Protein AF-A0ABD5C562-F1 (afdb_monomer_lite)

Structure (mmCIF, N/CA/C/O backbone):
data_AF-A0ABD5C562-F1
#
_entry.id   AF-A0ABD5C562-F1
#
loop_
_atom_site.group_PDB
_atom_site.id
_atom_site.type_symbol
_atom_site.label_atom_id
_atom_site.label_alt_id
_atom_site.label_comp_id
_atom_site.label_asym_id
_atom_site.label_entity_id
_atom_site.label_seq_id
_atom_site.pdbx_PDB_ins_code
_atom_site.Cartn_x
_atom_site.Cartn_y
_atom_site.Cartn_z
_atom_site.occupancy
_atom_site.B_iso_or_equiv
_atom_site.auth_seq_id
_atom_site.auth_comp_id
_atom_site.auth_asym_id
_atom_site.auth_atom_id
_atom_site.pdbx_PDB_model_num
ATOM 1 N N . MET A 1 1 ? -19.670 6.414 15.113 1.00 44.53 1 MET A N 1
ATOM 2 C CA . MET A 1 1 ? -18.277 5.916 15.159 1.00 44.53 1 MET A CA 1
ATOM 3 C C . MET A 1 1 ? -17.567 6.298 13.874 1.00 44.53 1 MET A C 1
ATOM 5 O O . MET A 1 1 ? -17.926 5.768 12.827 1.00 44.53 1 MET A O 1
ATOM 9 N N . ASN A 1 2 ? -16.572 7.181 13.941 1.00 55.38 2 ASN A N 1
ATOM 10 C CA . ASN A 1 2 ? -15.659 7.407 12.821 1.00 55.38 2 ASN A CA 1
ATOM 11 C C . ASN A 1 2 ? -14.799 6.146 12.686 1.00 55.38 2 ASN A C 1
ATOM 13 O O . ASN A 1 2 ? -13.998 5.852 13.571 1.00 55.38 2 ASN A O 1
ATOM 17 N N . ARG A 1 3 ? -15.033 5.340 11.645 1.00 60.16 3 ARG A N 1
ATOM 18 C CA . ARG A 1 3 ? -14.187 4.177 11.360 1.00 60.16 3 ARG A CA 1
ATOM 19 C C . ARG A 1 3 ? -12.900 4.687 10.732 1.00 60.16 3 ARG A C 1
ATOM 21 O O . ARG A 1 3 ? -12.886 5.015 9.553 1.00 60.16 3 ARG A O 1
ATOM 28 N N . TYR A 1 4 ? -11.853 4.790 11.538 1.00 68.75 4 TYR A N 1
ATOM 29 C CA . TYR A 1 4 ? -10.511 5.052 11.041 1.00 68.75 4 TYR A CA 1
ATOM 30 C C . TYR A 1 4 ? -9.952 3.743 10.493 1.00 68.75 4 TYR A C 1
ATOM 32 O O . TYR A 1 4 ? -9.843 2.765 11.232 1.00 68.75 4 TYR A O 1
ATOM 40 N N . PHE A 1 5 ? -9.638 3.711 9.202 1.00 74.31 5 PHE A N 1
ATOM 41 C CA . PHE A 1 5 ? -8.96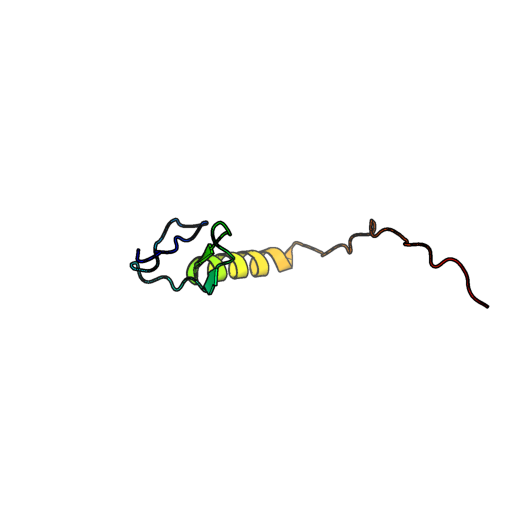6 2.569 8.597 1.00 74.31 5 PHE A CA 1
ATOM 42 C C . PHE A 1 5 ? -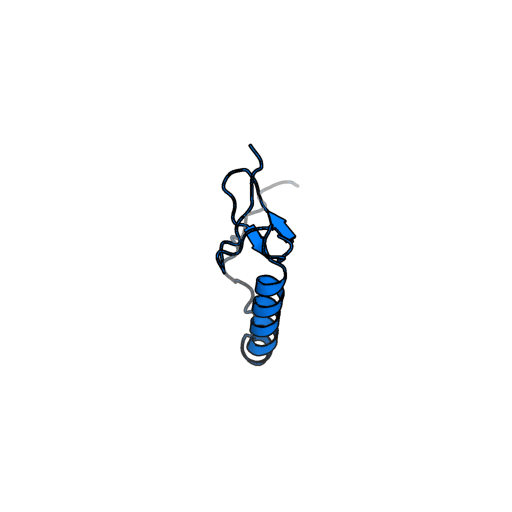7.466 2.650 8.886 1.00 74.31 5 PHE A C 1
ATOM 44 O O . PHE A 1 5 ? -6.871 3.733 8.861 1.00 74.31 5 PHE A O 1
ATOM 51 N N . THR A 1 6 ? -6.869 1.500 9.180 1.00 83.75 6 THR A N 1
ATOM 52 C CA . THR A 1 6 ? -5.433 1.347 9.408 1.00 83.75 6 THR A CA 1
ATOM 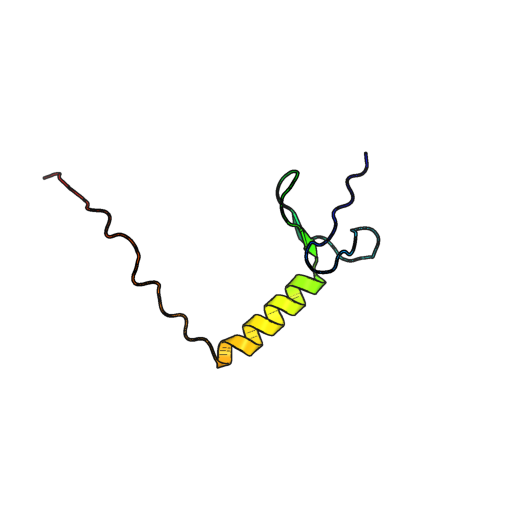53 C C . THR A 1 6 ? -4.830 0.516 8.290 1.00 83.75 6 THR A C 1
ATOM 55 O O . THR A 1 6 ? -5.403 -0.479 7.854 1.00 83.75 6 THR A O 1
ATOM 58 N N . CYS A 1 7 ? -3.665 0.927 7.800 1.00 86.50 7 CYS A N 1
ATOM 59 C CA . CYS A 1 7 ? -2.917 0.131 6.842 1.00 86.50 7 CYS A CA 1
ATOM 60 C C . CYS A 1 7 ? -2.438 -1.157 7.520 1.00 86.50 7 CYS A C 1
ATOM 62 O O . CYS A 1 7 ? -1.704 -1.094 8.506 1.00 86.50 7 CYS A O 1
ATOM 64 N N . SER A 1 8 ? -2.784 -2.318 6.970 1.00 86.31 8 SER A N 1
ATOM 65 C CA . SER A 1 8 ? -2.358 -3.621 7.497 1.00 86.31 8 SER A CA 1
ATOM 66 C C . SER A 1 8 ? -0.847 -3.863 7.360 1.00 86.31 8 SER A C 1
ATOM 68 O O . SER A 1 8 ? -0.311 -4.740 8.024 1.00 86.31 8 SER A O 1
ATOM 70 N N . PHE A 1 9 ? -0.156 -3.082 6.523 1.00 87.00 9 PHE A N 1
ATOM 71 C CA . PHE A 1 9 ? 1.278 -3.228 6.251 1.00 87.00 9 PHE A CA 1
ATOM 72 C C . PHE A 1 9 ? 2.150 -2.348 7.151 1.00 87.00 9 PHE A C 1
ATOM 74 O O . PHE A 1 9 ? 3.159 -2.810 7.669 1.00 87.00 9 PHE A O 1
ATOM 81 N N . CYS A 1 10 ? 1.780 -1.076 7.333 1.00 87.06 10 CYS A N 1
ATOM 82 C CA . CYS A 1 10 ? 2.578 -0.116 8.108 1.00 87.06 10 CYS A CA 1
ATOM 83 C C . CYS A 1 10 ? 1.903 0.372 9.396 1.00 87.06 10 CYS A C 1
ATOM 85 O O . CYS A 1 10 ? 2.492 1.162 10.126 1.00 87.06 10 CYS A O 1
ATOM 87 N N . GLY A 1 11 ? 0.661 -0.041 9.668 1.00 84.88 11 GLY A N 1
ATOM 88 C CA . GLY A 1 11 ? -0.098 0.347 10.862 1.00 84.88 11 GLY A CA 1
ATOM 89 C C . GLY A 1 11 ? -0.614 1.791 10.872 1.00 84.88 11 GLY A C 1
ATOM 90 O O . GLY A 1 11 ? -1.365 2.160 11.773 1.00 84.88 11 GLY A O 1
ATOM 91 N N . ALA A 1 12 ? -0.253 2.614 9.880 1.00 83.62 12 ALA A N 1
ATOM 92 C CA . ALA A 1 12 ? -0.665 4.013 9.814 1.00 83.62 12 ALA A CA 1
ATOM 93 C C . ALA A 1 12 ? -2.187 4.145 9.652 1.00 83.62 12 ALA A C 1
ATOM 95 O O . ALA A 1 12 ? -2.804 3.420 8.868 1.00 83.62 12 ALA A O 1
ATOM 96 N N . ASN A 1 13 ? -2.780 5.095 10.374 1.00 77.25 13 ASN A N 1
ATOM 97 C CA . ASN A 1 13 ? -4.196 5.433 10.258 1.00 77.25 13 ASN A CA 1
ATOM 98 C C . ASN A 1 13 ? -4.429 6.551 9.225 1.00 77.25 13 ASN A C 1
ATOM 100 O O . ASN A 1 13 ? -3.511 7.281 8.849 1.00 77.25 13 ASN A O 1
ATOM 104 N N . GLU A 1 14 ? -5.679 6.705 8.789 1.00 67.44 14 GLU A N 1
ATOM 105 C CA . GLU A 1 14 ? -6.083 7.690 7.771 1.00 67.44 14 GLU A CA 1
ATOM 106 C C . GLU A 1 14 ? -5.774 9.158 8.162 1.00 67.44 14 GLU A C 1
ATOM 108 O O . GLU A 1 14 ? -5.570 10.003 7.293 1.00 67.44 14 GLU A O 1
ATOM 113 N N . LEU A 1 15 ? -5.670 9.452 9.466 1.00 69.19 15 LEU A N 1
ATOM 114 C CA . LEU A 1 15 ? -5.312 10.769 10.013 1.00 69.19 15 LEU A CA 1
ATOM 115 C C . LEU A 1 15 ? -3.827 11.116 9.831 1.00 69.19 15 LEU A C 1
ATOM 117 O O . LEU A 1 15 ? -3.489 12.291 9.712 1.00 69.19 15 LEU A O 1
ATOM 121 N N . GLN A 1 16 ? -2.940 10.120 9.769 1.00 63.47 16 GLN A N 1
ATOM 122 C CA . GLN A 1 16 ? -1.494 10.307 9.589 1.00 63.47 16 GLN A CA 1
ATOM 123 C C . GLN A 1 16 ? -1.071 10.443 8.114 1.00 63.47 16 GLN A C 1
ATOM 125 O O . GLN A 1 16 ? 0.061 10.136 7.749 1.00 63.47 16 GLN A O 1
ATOM 130 N N . ALA A 1 17 ? -1.966 10.957 7.265 1.00 56.66 17 ALA A N 1
ATOM 131 C CA . ALA A 1 17 ? -1.658 11.423 5.911 1.00 56.66 17 ALA A CA 1
ATOM 132 C C . ALA A 1 17 ? -1.281 10.345 4.876 1.00 56.66 17 ALA A C 1
ATOM 134 O O . ALA A 1 17 ? -0.640 10.650 3.870 1.00 56.66 17 ALA A O 1
ATOM 135 N N . LYS A 1 18 ? -1.738 9.099 5.039 1.00 61.44 18 LYS A N 1
ATOM 136 C CA . LYS A 1 18 ? -1.587 8.072 3.996 1.00 61.44 18 LYS A CA 1
ATOM 137 C C . LYS A 1 18 ? -2.962 7.625 3.533 1.00 61.44 18 LYS A C 1
ATOM 139 O O . LYS A 1 18 ? -3.632 6.853 4.212 1.00 61.44 18 LYS A O 1
ATOM 144 N N . LYS A 1 19 ? -3.391 8.144 2.378 1.00 73.31 19 LYS A N 1
ATOM 145 C CA . LYS A 1 19 ? -4.666 7.786 1.74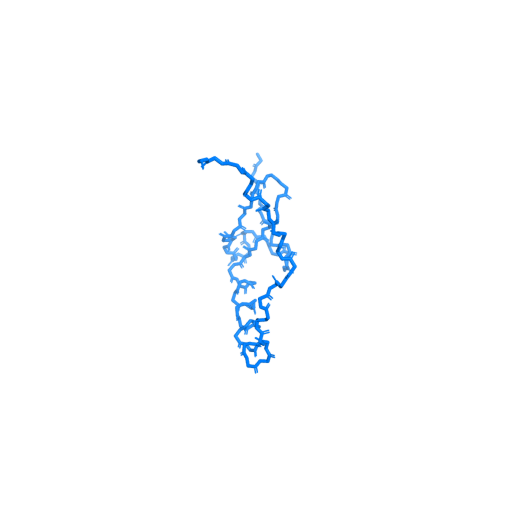6 1.00 73.31 19 LYS A CA 1
ATOM 146 C C . LYS A 1 19 ? -4.763 6.262 1.669 1.00 73.31 19 LYS A C 1
ATOM 148 O O . LYS A 1 19 ? -3.972 5.624 0.972 1.00 73.31 19 LYS A O 1
ATOM 153 N N . ILE A 1 20 ? -5.719 5.688 2.394 1.00 77.69 20 ILE A N 1
ATOM 154 C CA . ILE A 1 20 ? -6.108 4.291 2.219 1.00 77.69 20 ILE A CA 1
ATOM 155 C C . ILE A 1 20 ? -6.755 4.198 0.835 1.00 77.69 20 ILE A C 1
ATOM 157 O O . ILE A 1 20 ? -7.750 4.872 0.565 1.00 77.69 20 ILE A O 1
ATOM 161 N N . ILE A 1 21 ? -6.136 3.441 -0.069 1.00 75.19 21 ILE A N 1
ATOM 162 C CA . ILE A 1 21 ? -6.511 3.392 -1.496 1.00 75.19 21 ILE A CA 1
ATOM 163 C C . ILE A 1 21 ? -7.277 2.130 -1.862 1.00 75.19 21 ILE A C 1
ATOM 165 O O . ILE A 1 21 ? -8.082 2.169 -2.787 1.00 75.19 21 ILE A O 1
ATOM 169 N N . ALA A 1 22 ? -7.086 1.051 -1.111 1.00 69.44 22 ALA A N 1
ATOM 170 C CA . ALA A 1 22 ? -7.972 -0.095 -1.150 1.00 69.44 22 ALA A CA 1
ATOM 171 C C . ALA A 1 22 ? -8.384 -0.431 0.278 1.00 69.44 22 ALA A C 1
ATOM 173 O O . ALA A 1 22 ? -7.549 -0.537 1.180 1.00 69.44 22 ALA A O 1
ATOM 174 N N . LYS A 1 23 ? -9.694 -0.542 0.458 1.00 69.81 23 LYS A N 1
ATOM 175 C CA . LYS A 1 23 ? -10.350 -1.021 1.664 1.00 69.81 23 LYS A CA 1
ATOM 176 C C . LYS A 1 23 ? -11.430 -1.973 1.199 1.00 69.81 23 LYS A C 1
ATOM 178 O O . LYS A 1 23 ? -12.220 -1.622 0.321 1.00 69.81 23 LYS A O 1
ATOM 183 N N . GLY A 1 24 ? -11.412 -3.172 1.742 1.00 66.50 24 GLY A N 1
ATOM 184 C CA . GLY A 1 24 ? -12.499 -4.095 1.517 1.00 66.50 24 GLY A CA 1
ATOM 185 C C . GLY A 1 24 ? -13.668 -3.838 2.476 1.00 66.50 24 GLY A C 1
ATOM 186 O O . GLY A 1 24 ? -13.845 -2.724 2.981 1.00 66.50 24 GLY A O 1
ATOM 187 N N . GLY A 1 25 ? -14.477 -4.864 2.719 1.00 71.44 25 GLY A N 1
ATOM 188 C CA . GLY A 1 25 ? -15.560 -4.869 3.698 1.00 71.44 25 GLY A CA 1
ATOM 189 C C . GLY A 1 25 ? -15.114 -4.623 5.150 1.00 71.44 25 GLY A C 1
ATOM 190 O O . GLY A 1 25 ? -14.035 -4.124 5.449 1.00 71.44 25 GLY A O 1
ATOM 191 N N . LYS A 1 26 ? -15.992 -4.964 6.096 1.00 64.88 26 LYS A N 1
ATOM 192 C CA . LYS A 1 26 ? -15.889 -4.561 7.512 1.00 64.88 26 LYS A CA 1
ATOM 193 C C . LYS A 1 26 ? -14.640 -5.085 8.253 1.00 64.88 26 LYS A C 1
ATOM 195 O O . LYS A 1 26 ? -14.254 -4.461 9.235 1.00 64.88 26 LYS A O 1
ATOM 200 N N . ASP A 1 27 ? -14.024 -6.151 7.745 1.00 67.12 27 ASP A N 1
ATOM 201 C CA . ASP A 1 27 ? -12.857 -6.853 8.308 1.00 67.12 27 ASP A CA 1
ATOM 202 C C . ASP A 1 27 ? -11.784 -7.149 7.246 1.00 67.12 27 ASP A C 1
ATOM 204 O O . ASP A 1 27 ? -10.901 -7.983 7.436 1.00 67.12 27 ASP A O 1
ATOM 208 N N . GLU A 1 28 ? -11.865 -6.500 6.087 1.00 73.88 28 GLU A N 1
ATOM 209 C CA . GLU A 1 28 ? -10.907 -6.757 5.020 1.00 73.88 28 GLU A CA 1
ATOM 210 C C . GLU A 1 28 ? -9.664 -5.880 5.161 1.00 73.88 28 GLU A C 1
ATOM 212 O O . GLU A 1 28 ? -9.701 -4.759 5.676 1.00 73.88 28 GLU A O 1
ATOM 217 N N . VAL A 1 29 ? -8.546 -6.416 4.674 1.00 80.12 29 VAL A N 1
ATOM 218 C CA . VAL A 1 29 ? -7.252 -5.738 4.678 1.00 80.12 29 VAL A CA 1
ATOM 219 C C . VAL A 1 29 ? -7.336 -4.389 3.969 1.00 80.12 29 VAL A C 1
ATOM 221 O O . VAL A 1 29 ? -8.008 -4.225 2.947 1.00 80.12 29 VAL A O 1
ATOM 224 N N . ALA A 1 30 ? -6.621 -3.415 4.518 1.00 85.94 30 ALA A N 1
ATOM 225 C CA . ALA A 1 30 ? -6.525 -2.082 3.955 1.00 85.94 30 ALA A CA 1
ATOM 226 C C . ALA A 1 30 ? -5.060 -1.743 3.689 1.00 85.94 30 ALA A C 1
ATOM 228 O O . ALA A 1 30 ? -4.173 -2.052 4.489 1.00 85.94 30 ALA A O 1
ATOM 229 N N . ILE A 1 31 ? -4.800 -1.088 2.561 1.00 88.25 31 ILE A N 1
ATOM 230 C CA . ILE A 1 31 ? -3.451 -0.678 2.166 1.00 88.25 31 ILE A CA 1
ATOM 231 C C . ILE A 1 31 ? -3.427 0.808 1.818 1.00 88.25 31 ILE A C 1
ATOM 233 O O . ILE A 1 31 ? -4.341 1.347 1.184 1.00 88.25 31 ILE A O 1
ATOM 237 N N . CYS A 1 32 ? -2.373 1.488 2.264 1.00 88.88 32 CYS A N 1
ATOM 238 C CA . CYS A 1 32 ? -2.152 2.896 1.976 1.00 88.88 32 CYS A CA 1
ATOM 239 C C . CYS A 1 32 ? -1.308 3.107 0.712 1.00 88.88 32 CYS A C 1
ATOM 241 O O . CYS A 1 32 ? -0.607 2.204 0.250 1.00 88.88 32 CYS A O 1
ATOM 243 N N . SER A 1 33 ? -1.353 4.326 0.173 1.00 86.94 33 SER A N 1
ATOM 244 C CA . SER A 1 33 ? -0.617 4.725 -1.034 1.00 86.94 33 SER A CA 1
ATOM 245 C C . SER A 1 33 ? 0.877 4.446 -0.982 1.00 86.94 33 SER A C 1
ATOM 247 O O . SER A 1 33 ? 1.443 3.970 -1.958 1.00 86.94 33 SER A O 1
ATOM 249 N N . GLU A 1 34 ? 1.511 4.684 0.158 1.00 88.50 34 GLU A N 1
ATOM 250 C CA . GLU A 1 34 ? 2.951 4.483 0.304 1.00 88.50 34 GLU A CA 1
ATOM 251 C C . GLU A 1 34 ? 3.337 3.002 0.252 1.00 88.50 34 GLU A C 1
ATOM 253 O O . GLU A 1 34 ? 4.276 2.631 -0.446 1.00 88.50 34 GLU A O 1
ATOM 258 N N . CYS A 1 35 ? 2.563 2.137 0.913 1.00 88.94 35 CYS A N 1
ATOM 259 C CA . CYS A 1 35 ? 2.794 0.697 0.853 1.00 88.94 35 CYS A CA 1
ATOM 260 C C . CYS A 1 35 ? 2.593 0.154 -0.565 1.00 88.94 35 CYS A C 1
ATOM 262 O O . CYS A 1 35 ? 3.344 -0.722 -0.975 1.00 88.94 35 CYS A O 1
ATOM 264 N N . VAL A 1 36 ? 1.656 0.708 -1.346 1.00 89.00 36 VAL A N 1
ATOM 265 C CA . VAL A 1 36 ? 1.515 0.339 -2.764 1.00 89.00 36 VAL A CA 1
ATOM 266 C C . VAL A 1 36 ? 2.745 0.735 -3.574 1.00 89.00 36 VAL A C 1
ATOM 268 O O . VAL A 1 36 ? 3.228 -0.085 -4.346 1.00 89.00 36 VAL A O 1
ATOM 271 N N . VAL A 1 37 ? 3.293 1.939 -3.383 1.00 89.88 37 VAL A N 1
ATOM 272 C CA . VAL A 1 37 ? 4.523 2.361 -4.079 1.00 89.88 37 VAL A CA 1
ATOM 273 C C . VAL A 1 37 ? 5.691 1.433 -3.741 1.00 89.88 37 VAL A C 1
ATOM 275 O O . VAL A 1 37 ? 6.404 1.012 -4.647 1.00 89.88 37 VAL A O 1
ATOM 278 N N . LEU A 1 38 ? 5.853 1.058 -2.468 1.00 89.56 38 LEU A N 1
ATOM 279 C CA . LEU A 1 38 ? 6.891 0.113 -2.041 1.00 89.56 38 LEU A CA 1
ATOM 280 C C . LEU A 1 38 ? 6.701 -1.275 -2.666 1.00 89.56 38 LEU A C 1
ATOM 282 O O . LEU A 1 38 ? 7.660 -1.856 -3.167 1.00 89.56 38 LEU A O 1
ATOM 286 N N . CYS A 1 39 ? 5.470 -1.794 -2.681 1.00 89.19 39 CYS A N 1
ATOM 287 C CA . CYS A 1 39 ? 5.166 -3.073 -3.319 1.00 89.19 39 CYS A CA 1
ATOM 288 C C . CYS A 1 39 ? 5.435 -3.033 -4.826 1.00 89.19 39 CYS A C 1
ATOM 290 O O . CYS A 1 39 ? 6.037 -3.959 -5.357 1.00 89.19 39 CYS A O 1
ATOM 292 N N . VAL A 1 40 ? 5.022 -1.969 -5.517 1.00 89.38 40 VAL A N 1
ATOM 293 C CA . VAL A 1 40 ? 5.272 -1.808 -6.956 1.00 89.38 40 VAL A CA 1
ATOM 294 C C . VAL A 1 40 ? 6.770 -1.696 -7.233 1.00 89.38 40 VAL A C 1
ATOM 296 O O . VAL A 1 40 ? 7.247 -2.357 -8.148 1.00 89.38 40 VAL A O 1
ATOM 299 N N . GLY A 1 41 ? 7.517 -0.936 -6.427 1.00 89.31 41 GLY A N 1
ATOM 300 C CA . GLY A 1 41 ? 8.977 -0.862 -6.519 1.00 89.31 41 GLY A CA 1
ATOM 301 C C . GLY A 1 41 ? 9.621 -2.241 -6.397 1.00 89.31 41 GLY A C 1
ATOM 302 O O . GLY A 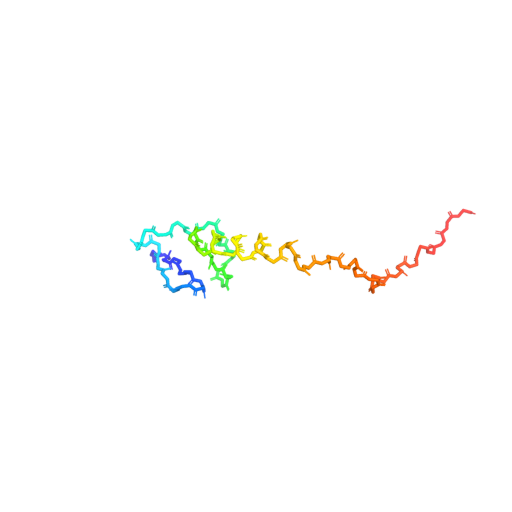1 41 ? 10.342 -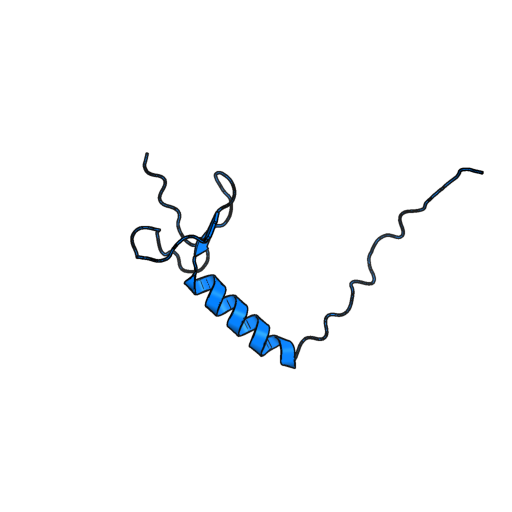2.657 -7.298 1.00 89.31 41 GLY A O 1
ATOM 303 N N . ALA A 1 42 ? 9.247 -3.003 -5.365 1.00 87.75 42 ALA A N 1
ATOM 304 C CA . ALA A 1 42 ? 9.718 -4.373 -5.194 1.00 87.75 42 ALA A CA 1
ATOM 305 C C . ALA A 1 42 ? 9.355 -5.268 -6.391 1.00 87.75 42 ALA A C 1
ATOM 307 O O . ALA A 1 42 ? 10.195 -6.024 -6.857 1.00 87.75 42 ALA A O 1
ATOM 308 N N . LEU A 1 43 ? 8.135 -5.180 -6.932 1.00 86.31 43 LEU A N 1
ATOM 309 C CA . LEU A 1 43 ? 7.719 -5.975 -8.097 1.00 86.31 43 LEU A CA 1
ATOM 310 C C . LEU A 1 43 ? 8.482 -5.607 -9.379 1.00 86.31 43 LEU A C 1
ATOM 312 O O . LEU A 1 43 ? 8.780 -6.488 -10.187 1.00 86.31 43 LEU A O 1
ATOM 316 N N . ILE A 1 44 ? 8.805 -4.329 -9.571 1.00 85.88 44 ILE A N 1
ATOM 317 C CA . ILE A 1 44 ? 9.631 -3.861 -10.690 1.00 85.88 44 ILE A CA 1
ATOM 318 C C . ILE A 1 44 ? 11.058 -4.391 -10.536 1.00 85.88 44 ILE A C 1
ATOM 320 O O . ILE A 1 44 ? 11.587 -4.968 -11.486 1.00 85.88 44 ILE A O 1
ATOM 324 N N . ASP A 1 45 ? 11.642 -4.286 -9.340 1.00 77.62 45 ASP A N 1
ATOM 325 C CA . ASP A 1 45 ? 12.966 -4.844 -9.047 1.00 77.62 45 ASP A CA 1
ATOM 326 C C . ASP A 1 45 ? 12.983 -6.370 -9.268 1.00 77.62 45 ASP A C 1
ATOM 328 O O . ASP A 1 45 ? 13.889 -6.908 -9.906 1.00 77.62 45 ASP A O 1
ATOM 332 N N . ILE A 1 46 ? 11.923 -7.072 -8.854 1.00 67.06 46 ILE A N 1
ATOM 333 C CA . ILE A 1 46 ? 11.747 -8.522 -9.035 1.00 67.06 46 ILE A CA 1
ATOM 334 C C . ILE A 1 46 ? 11.528 -8.911 -10.508 1.00 67.06 46 ILE A C 1
ATOM 336 O O . ILE A 1 46 ? 11.853 -10.036 -10.891 1.00 67.06 46 ILE A O 1
ATOM 340 N N . SER A 1 47 ? 11.029 -8.016 -11.366 1.00 56.44 47 SER A N 1
ATOM 341 C CA . SER A 1 47 ? 10.757 -8.317 -12.785 1.00 56.44 47 SER A CA 1
ATOM 342 C C . SER A 1 47 ? 12.021 -8.564 -13.617 1.00 56.44 47 SER A C 1
ATOM 344 O O . SER A 1 47 ? 11.933 -9.081 -14.728 1.00 56.44 47 SER A O 1
ATOM 346 N N . THR A 1 48 ? 13.209 -8.280 -13.077 1.00 55.22 48 THR A N 1
ATOM 347 C CA . THR A 1 48 ? 14.473 -8.762 -13.663 1.00 55.22 48 THR A CA 1
ATOM 348 C C . THR A 1 48 ? 14.803 -10.216 -13.298 1.00 55.22 48 THR A C 1
ATOM 350 O O . THR A 1 48 ? 15.716 -10.791 -13.883 1.00 55.22 48 THR A O 1
ATOM 353 N N . THR A 1 49 ? 14.059 -10.838 -12.375 1.00 55.81 49 THR A N 1
ATOM 354 C CA . THR A 1 49 ? 14.383 -12.158 -11.802 1.00 55.81 49 THR A CA 1
ATOM 355 C C . THR A 1 49 ? 13.244 -13.190 -11.875 1.00 55.81 49 THR A C 1
ATOM 357 O O . THR A 1 49 ? 13.538 -14.384 -11.902 1.00 55.81 49 THR A O 1
ATOM 360 N N . ILE A 1 50 ? 11.959 -12.811 -11.959 1.00 57.19 50 ILE A N 1
ATOM 361 C CA . ILE A 1 50 ? 10.853 -13.795 -11.978 1.00 57.19 50 ILE A CA 1
ATOM 362 C C . ILE A 1 50 ? 10.213 -13.925 -13.362 1.00 57.19 50 ILE A C 1
ATOM 364 O O . ILE A 1 50 ? 9.389 -13.117 -13.786 1.00 57.19 50 ILE A O 1
ATOM 368 N N . GLN A 1 51 ? 10.573 -15.016 -14.044 1.00 55.31 51 GLN A N 1
ATOM 369 C CA . GLN A 1 51 ? 9.772 -15.608 -15.112 1.00 55.31 51 GLN A CA 1
ATOM 370 C C . GLN A 1 51 ? 8.443 -16.058 -14.490 1.00 55.31 51 GLN A C 1
ATOM 372 O O . GLN A 1 51 ? 8.421 -16.991 -13.689 1.00 55.31 51 GLN A O 1
ATOM 377 N N . PHE A 1 52 ? 7.336 -15.396 -14.828 1.00 54.28 52 PHE A N 1
ATOM 378 C CA . PHE A 1 52 ? 6.005 -15.942 -14.574 1.00 54.28 52 PHE A CA 1
ATOM 379 C C . PHE A 1 52 ? 5.890 -17.265 -15.340 1.00 54.28 52 PHE A C 1
ATOM 381 O O . PHE A 1 52 ? 5.668 -17.257 -16.549 1.00 54.28 52 PHE A O 1
ATOM 388 N N . THR A 1 53 ? 6.051 -18.404 -14.668 1.00 53.44 53 THR A N 1
ATOM 389 C CA . THR A 1 53 ? 5.609 -19.673 -15.242 1.00 53.44 53 THR A CA 1
ATOM 390 C C . THR A 1 53 ? 4.081 -19.697 -15.154 1.00 53.44 53 THR A C 1
ATOM 392 O O . THR A 1 53 ? 3.522 -19.521 -14.067 1.00 53.44 53 THR A O 1
ATOM 395 N N . PRO A 1 54 ? 3.360 -19.843 -16.280 1.00 55.94 54 PRO A N 1
ATOM 396 C CA . PRO A 1 54 ? 1.927 -20.072 -16.219 1.00 55.94 54 PRO A CA 1
ATOM 397 C C . PRO A 1 54 ? 1.667 -21.326 -15.376 1.00 55.94 54 PRO A C 1
ATOM 399 O O . PRO A 1 54 ? 2.314 -22.350 -15.570 1.00 55.94 54 PRO A O 1
ATOM 402 N N . ASN A 1 55 ? 0.736 -21.237 -14.425 1.00 62.66 55 ASN A N 1
ATOM 403 C CA . ASN A 1 55 ? 0.325 -22.364 -13.590 1.00 62.66 55 ASN A CA 1
ATOM 404 C C . ASN A 1 55 ? -0.258 -23.485 -14.473 1.00 62.66 55 ASN A C 1
ATOM 406 O O . ASN A 1 55 ? -1.422 -23.426 -14.866 1.00 62.66 55 ASN A O 1
ATOM 410 N N . GLU A 1 56 ? 0.544 -24.514 -14.747 1.00 59.72 56 GLU A N 1
ATOM 411 C CA . GLU A 1 56 ? 0.181 -25.725 -15.504 1.00 59.72 56 GLU A CA 1
ATOM 412 C C . GLU A 1 56 ? -0.836 -26.631 -14.782 1.00 59.72 56 GLU A C 1
ATOM 414 O O . GLU A 1 56 ? -1.352 -27.583 -15.358 1.00 59.72 56 GLU A O 1
ATOM 419 N N . ASN A 1 57 ? -1.206 -26.286 -13.544 1.00 60.16 57 ASN A N 1
ATOM 420 C CA . ASN A 1 57 ? -2.148 -27.030 -12.706 1.00 60.16 57 ASN A CA 1
ATOM 421 C C . ASN A 1 57 ? -3.603 -26.538 -12.837 1.00 60.16 57 ASN A C 1
ATOM 423 O O . ASN A 1 57 ? -4.387 -26.688 -11.900 1.00 60.16 57 ASN A O 1
ATOM 427 N N . ALA A 1 58 ? -3.969 -25.866 -13.933 1.00 63.41 58 ALA A N 1
ATOM 428 C CA . ALA A 1 58 ? -5.366 -25.506 -14.173 1.00 63.41 58 ALA A CA 1
ATOM 429 C C . ALA A 1 58 ? -6.170 -26.793 -14.461 1.00 63.41 58 ALA A C 1
ATOM 431 O O . ALA A 1 58 ? -5.806 -27.524 -15.386 1.00 63.41 58 ALA A O 1
ATOM 432 N N . PRO A 1 59 ? -7.236 -27.107 -13.696 1.00 57.75 59 PRO A N 1
ATOM 433 C CA . PRO A 1 59 ? -8.066 -28.275 -13.963 1.00 57.75 59 PRO A CA 1
ATOM 434 C C . PRO A 1 59 ? -8.619 -28.228 -15.390 1.00 57.75 59 PRO A C 1
ATOM 436 O O . PRO A 1 59 ? -9.236 -27.245 -15.800 1.00 57.75 59 PRO A O 1
ATOM 439 N N . LEU A 1 60 ? -8.396 -29.299 -16.154 1.00 61.28 60 LEU A N 1
ATOM 440 C CA . LEU A 1 60 ? -9.069 -29.541 -17.428 1.00 61.28 60 LEU A CA 1
ATOM 441 C C . LEU A 1 60 ? -10.536 -29.866 -17.123 1.00 61.28 60 LEU A C 1
ATOM 443 O O . LEU A 1 60 ? -10.913 -31.036 -17.048 1.00 61.28 60 LEU A O 1
ATOM 447 N N . ASP A 1 61 ? -11.364 -28.846 -16.895 1.00 59.84 61 ASP A N 1
ATOM 448 C CA . ASP A 1 61 ? -12.802 -29.049 -16.760 1.00 59.84 61 ASP A CA 1
ATOM 449 C C . ASP A 1 61 ? -13.360 -29.587 -18.083 1.00 59.84 61 ASP A C 1
ATOM 451 O O . ASP A 1 61 ? -13.427 -28.916 -19.119 1.00 59.84 61 ASP A O 1
ATOM 455 N N . ALA A 1 62 ? -13.714 -30.869 -18.028 1.00 58.50 62 ALA A N 1
ATOM 456 C CA . ALA A 1 62 ? -14.260 -31.662 -19.105 1.00 58.50 62 ALA A CA 1
ATOM 457 C C . ALA A 1 62 ? -15.554 -31.037 -19.646 1.00 58.50 62 ALA A C 1
ATOM 459 O O . ALA A 1 62 ? -16.620 -31.129 -19.034 1.00 58.50 62 ALA A O 1
ATOM 460 N N . ARG A 1 63 ? -15.500 -30.481 -20.860 1.00 59.78 63 ARG A N 1
ATOM 461 C CA . ARG A 1 63 ? -16.710 -30.261 -21.661 1.00 59.78 63 ARG A CA 1
ATOM 462 C C . ARG A 1 63 ? -17.202 -31.602 -22.196 1.00 59.78 63 ARG A C 1
ATOM 464 O O . ARG A 1 63 ? -16.769 -32.071 -23.244 1.00 59.78 63 ARG A O 1
ATOM 471 N N . LYS A 1 64 ? -18.104 -32.229 -21.442 1.00 64.00 64 LYS A N 1
ATOM 472 C CA . LYS A 1 64 ? -18.883 -33.395 -21.865 1.00 64.00 64 LYS A CA 1
ATOM 473 C C . LYS A 1 64 ? -20.156 -32.934 -22.595 1.00 64.00 64 LYS A C 1
ATOM 475 O O . LYS A 1 64 ? -20.884 -32.102 -22.071 1.00 64.00 64 LYS A O 1
ATOM 480 N N . SER A 1 65 ? -20.414 -33.568 -23.744 1.00 59.97 65 SER A N 1
ATOM 481 C CA . SER A 1 65 ? -21.693 -33.740 -24.468 1.00 59.97 65 SER A CA 1
ATOM 482 C C . SER A 1 65 ? -22.405 -32.543 -25.122 1.00 59.97 65 SER A C 1
ATOM 484 O O . SER A 1 65 ? -22.890 -31.640 -24.451 1.00 59.97 65 SER A O 1
ATOM 486 N N . GLY A 1 66 ? -22.645 -32.683 -26.434 1.00 53.72 66 GLY A N 1
ATOM 487 C CA . GLY A 1 66 ? -23.808 -32.114 -27.123 1.00 53.72 66 GLY A CA 1
ATOM 488 C C . GLY A 1 66 ? -23.614 -31.955 -28.634 1.00 53.72 66 GLY A C 1
ATOM 489 O O . GLY A 1 66 ? -23.100 -30.923 -29.053 1.00 53.72 66 GLY A O 1
ATOM 490 N N . GLY A 1 67 ? -24.042 -32.946 -29.428 1.00 43.47 67 GLY A N 1
ATOM 491 C CA . GLY A 1 67 ? -24.100 -32.888 -30.894 1.00 43.47 67 GLY A CA 1
ATOM 492 C C . GLY A 1 67 ? -24.097 -34.261 -31.536 1.00 43.47 67 GLY A C 1
ATOM 493 O O . GLY A 1 67 ? -23.000 -34.673 -31.963 1.00 43.47 67 GLY A O 1
#

Radius of gyration: 19.6 Å; chains: 1; bounding box: 39×45×46 Å

Secondary structure (DSSP, 8-state):
-----B-TTT--BGGGT--EEEE-STT--EEEHHHHHHHHHHHHHHTTT------TT----------

Foldseek 3Di:
DPDWDAAPPPRDTPVNPFPFPDDDPPPDHTHTPVVVVVVVVVVVVCVVPDDPDPPPPDDPPDPDDDD

Sequence (67 aa):
MNRYFTCSFCGANELQAKKIIAKGGKDEVAICSECVVLCVGALIDISTTIQFTPNENAPLDARKSGG

pLDDT: mean 71.09, std 13.38, range [43.47, 89.88]

InterPro domains:
  IPR010603 ATP-dependent Clp protease ATP-binding subunit ClpX, zinc ribbon domain [PF06689] (6-40)
  IPR010603 ATP-dependent Clp protease ATP-binding subunit ClpX, zinc ribbon domain [SM00994] (4-46)
  IPR038366 Zinc finger, ClpX C4-type superfamily [G3DSA:6.20.220.10] (1-45)
  IPR059188 ClpX-like, zinc ribbon domain [PS51902] (1-51)

Organism: Escherichia coli (NCBI:txid562)